Protein AF-A0A0U9HQX3-F1 (afdb_monomer_lite)

pLDDT: mean 74.23, std 17.2, range [32.56, 96.06]

Sequence (132 aa):
MAAQKATSFLSNLTKSLRIKPPWKITGPAAGQEYLESVPDAGEYRKWGPGTAPKRVYIPHSEPDHVYNIKYYERDSRRQPRTRSIVQFDPKEMAAIEAEKAELPPTPGRYYGETWGRRVPLNDVGTDDGYTH

Radius of gyration: 32.8 Å; chains: 1; bounding box: 58×53×75 Å

Foldseek 3Di:
DVVVVVVVVVVVVCVVVVPDDPVCVDDPNVDPPDDDPDDDPCVVDVDDPVGDVDDDDDDPDDPVCPPVVDVVVVPPVPDDDDDDDDDDDPVVVVVVVVVVVPDDDDPPDFDDDDPNDTDGPPCPPDVPPDDD

Secondary structure (DSSP, 8-state):
--HHHHHHHHHHHHHHTT---GGGTSSGGGSTT---S---HHHH-SS-TT--SS------S-THHHH---HHHH-GGG--------PPPHHHHHHHHHHHHTSPPPTT---EEETTEEE-TT----------

Structure (mmCIF, N/CA/C/O backbone):
data_AF-A0A0U9HQX3-F1
#
_entry.id   AF-A0A0U9HQX3-F1
#
loop_
_atom_site.group_PDB
_atom_site.id
_atom_site.type_symbol
_atom_site.label_atom_id
_atom_site.label_alt_id
_atom_site.label_comp_id
_atom_site.label_asym_id
_atom_site.label_entity_id
_atom_site.label_seq_id
_atom_site.pdbx_PDB_ins_code
_atom_site.Cartn_x
_atom_site.Cartn_y
_atom_site.Cartn_z
_atom_site.occupancy
_atom_site.B_iso_or_equiv
_atom_site.auth_seq_id
_atom_site.auth_comp_id
_atom_site.auth_asym_id
_atom_site.auth_atom_id
_atom_site.pdbx_PDB_model_num
ATOM 1 N N . MET A 1 1 ? -15.312 -2.460 42.702 1.00 49.56 1 MET A N 1
ATOM 2 C CA . MET A 1 1 ? -16.723 -2.163 42.345 1.00 49.56 1 MET A CA 1
ATOM 3 C C . MET A 1 1 ? -17.327 -0.912 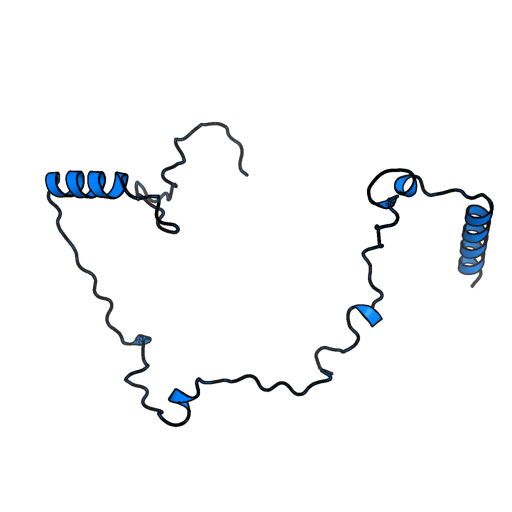43.012 1.00 49.56 1 MET A C 1
ATOM 5 O O . MET A 1 1 ? -18.402 -0.508 42.591 1.00 49.56 1 MET A O 1
ATOM 9 N N . ALA A 1 2 ? -16.690 -0.259 43.999 1.00 51.84 2 ALA A N 1
ATOM 10 C CA . ALA A 1 2 ? -17.227 0.972 44.612 1.00 51.84 2 ALA A CA 1
ATOM 11 C C . ALA A 1 2 ? -16.905 2.259 43.815 1.00 51.84 2 ALA A C 1
ATOM 13 O O . ALA A 1 2 ? -17.775 3.104 43.631 1.00 51.84 2 ALA A O 1
ATOM 14 N N . ALA A 1 3 ? -15.692 2.375 43.258 1.00 50.25 3 ALA A N 1
ATOM 15 C CA . ALA A 1 3 ? -15.250 3.566 42.517 1.00 50.25 3 ALA A CA 1
ATOM 16 C C . ALA A 1 3 ? -16.056 3.842 41.228 1.00 50.25 3 ALA A C 1
ATOM 18 O O . ALA A 1 3 ? -16.404 4.984 40.949 1.00 50.25 3 ALA A O 1
ATOM 19 N N . GLN A 1 4 ? -16.432 2.795 40.485 1.00 52.53 4 GLN A N 1
ATOM 20 C CA . GLN A 1 4 ? -17.266 2.904 39.272 1.00 52.53 4 GLN A CA 1
ATOM 21 C C . GLN A 1 4 ? -18.699 3.393 39.569 1.00 52.53 4 GLN A C 1
ATOM 23 O O . GLN A 1 4 ? -19.345 4.018 38.726 1.00 52.53 4 GLN A O 1
ATOM 28 N N . LYS A 1 5 ? -19.208 3.130 40.781 1.00 56.94 5 LYS A N 1
ATOM 29 C CA . LYS A 1 5 ? -20.532 3.593 41.227 1.00 56.94 5 LYS A CA 1
ATOM 30 C C . LYS A 1 5 ? -20.517 5.073 41.636 1.00 56.94 5 LYS A C 1
ATOM 32 O O . LYS A 1 5 ? -21.505 5.770 41.444 1.00 56.94 5 LYS A O 1
ATOM 37 N N . ALA A 1 6 ? -19.389 5.570 42.149 1.00 62.59 6 ALA A N 1
ATOM 38 C CA . ALA A 1 6 ? -19.231 6.976 42.524 1.00 62.59 6 ALA A CA 1
ATOM 39 C C . ALA A 1 6 ? -19.093 7.906 41.301 1.00 62.59 6 ALA A C 1
ATOM 41 O O . ALA A 1 6 ? -19.698 8.978 41.265 1.00 62.59 6 ALA A O 1
ATOM 42 N N . THR A 1 7 ? -18.356 7.487 40.266 1.00 63.84 7 THR A N 1
ATOM 43 C CA . THR A 1 7 ? -18.186 8.279 39.032 1.00 63.84 7 THR A CA 1
ATOM 44 C C . THR A 1 7 ? -19.482 8.398 38.230 1.00 63.84 7 THR A C 1
ATOM 46 O O . THR A 1 7 ? -19.805 9.475 37.728 1.00 63.84 7 THR A O 1
ATOM 49 N N . SER A 1 8 ? -20.269 7.321 38.161 1.00 68.62 8 SER A N 1
ATOM 50 C CA . SER A 1 8 ? -21.579 7.321 37.499 1.00 68.62 8 SER A CA 1
ATOM 51 C C . SER A 1 8 ? -22.588 8.242 38.199 1.00 68.62 8 SER A C 1
ATOM 53 O O . SER A 1 8 ? -23.291 8.990 37.520 1.00 68.62 8 SER A O 1
ATOM 55 N N . PHE A 1 9 ? -22.599 8.292 39.535 1.00 74.12 9 PHE A N 1
ATOM 56 C CA . PHE A 1 9 ? -23.448 9.218 40.296 1.00 74.12 9 PHE A CA 1
ATOM 57 C C . PHE A 1 9 ? -23.121 10.697 40.021 1.00 74.12 9 PHE A C 1
ATOM 59 O O . PHE A 1 9 ? -24.019 11.476 39.700 1.00 74.12 9 PHE A O 1
ATOM 66 N N . LEU A 1 10 ? -21.837 11.077 40.054 1.00 73.19 10 LEU A N 1
ATOM 67 C CA . LEU A 1 10 ? -21.403 12.449 39.752 1.00 73.19 10 LEU A CA 1
ATOM 68 C C . LEU A 1 10 ? -21.736 12.857 38.311 1.00 73.19 10 LEU A C 1
ATOM 70 O O . LEU A 1 10 ? -22.200 13.971 38.082 1.00 73.19 10 LEU A O 1
ATOM 74 N N . SER A 1 11 ? -21.568 11.946 37.349 1.00 71.19 11 SER A N 1
ATOM 75 C CA . SER A 1 11 ? -21.913 12.205 35.945 1.00 71.19 11 SER A CA 1
ATOM 76 C C . SER A 1 11 ? -23.417 12.414 35.710 1.00 71.19 11 SER A C 1
ATOM 78 O O . SER A 1 11 ? -23.810 13.161 34.815 1.00 71.19 11 SER A O 1
ATOM 80 N N . ASN A 1 12 ? -24.268 11.783 36.524 1.00 74.50 12 ASN A N 1
ATOM 81 C CA . ASN A 1 12 ? -25.720 11.937 36.450 1.00 74.50 12 ASN A CA 1
ATOM 82 C C . ASN A 1 12 ? -26.189 13.241 37.117 1.00 74.50 12 ASN A C 1
ATOM 84 O O . ASN A 1 12 ? -27.108 13.888 36.615 1.00 74.50 12 ASN A O 1
ATOM 88 N N . LEU A 1 13 ? -25.525 13.667 38.196 1.00 79.25 13 LEU A N 1
ATOM 89 C CA . LEU A 1 13 ? -25.800 14.936 38.874 1.00 79.25 13 LEU A CA 1
ATOM 90 C C . LEU A 1 13 ? -25.401 16.152 38.021 1.00 79.25 13 LEU A C 1
ATOM 92 O O . LEU A 1 13 ? -26.163 17.107 37.900 1.00 79.25 13 LEU A O 1
ATOM 96 N N . THR A 1 14 ? -24.237 16.118 37.370 1.00 75.38 14 THR A N 1
ATOM 97 C CA . THR A 1 14 ? -23.803 17.212 36.480 1.00 75.38 14 THR A CA 1
ATOM 98 C C . THR A 1 14 ? -24.689 17.337 35.239 1.00 75.38 14 THR A C 1
ATOM 100 O O . THR A 1 14 ? -24.963 18.451 34.787 1.00 75.38 14 THR A O 1
ATOM 103 N N . LYS A 1 15 ? -25.215 16.211 34.734 1.00 72.88 15 LYS A N 1
ATOM 104 C CA . LYS A 1 15 ? -26.245 16.190 33.685 1.00 72.88 15 LYS A CA 1
ATOM 105 C C . LYS A 1 15 ? -27.569 16.805 34.149 1.00 72.88 15 LYS A C 1
ATOM 107 O O . LYS A 1 15 ? -28.148 17.576 33.385 1.00 72.88 15 LYS A O 1
ATOM 112 N N . SER A 1 16 ? -28.040 16.515 35.369 1.00 74.31 16 SER A N 1
ATOM 113 C CA . SER A 1 16 ? -29.296 17.097 35.882 1.00 74.31 16 SER A CA 1
ATOM 114 C C . SER A 1 16 ? -29.191 18.612 36.090 1.00 74.31 16 SER A C 1
ATOM 116 O O . SER A 1 16 ? -30.142 19.340 35.815 1.00 74.31 16 SER A O 1
ATOM 118 N N . LEU A 1 17 ? -28.002 19.095 36.464 1.00 79.56 17 LEU A N 1
ATOM 119 C CA . LEU A 1 17 ? -27.690 20.515 36.639 1.00 79.56 17 LEU A CA 1
ATOM 120 C C . LEU A 1 17 ? -27.359 21.253 35.324 1.00 79.56 17 LEU A C 1
ATOM 122 O O . LEU A 1 17 ? -27.026 22.434 35.362 1.00 79.56 17 LEU A O 1
ATOM 126 N N . ARG A 1 18 ? -27.447 20.588 34.158 1.00 77.00 18 ARG A N 1
ATOM 127 C CA . ARG A 1 18 ? -27.134 21.151 32.824 1.00 77.00 18 ARG A CA 1
ATOM 128 C C . ARG A 1 18 ? -25.752 21.819 32.722 1.00 77.00 18 ARG A C 1
ATOM 130 O O . ARG A 1 18 ? -25.551 22.707 31.893 1.00 77.00 18 ARG A O 1
ATOM 137 N N . ILE A 1 19 ? -24.780 21.381 33.521 1.00 81.69 19 ILE A N 1
ATOM 138 C CA . ILE A 1 19 ? -23.422 21.932 33.496 1.00 81.69 19 ILE A CA 1
ATOM 139 C C . ILE A 1 19 ? -22.710 21.367 32.262 1.00 81.69 19 ILE A C 1
ATOM 141 O O . ILE A 1 19 ? -22.282 20.212 32.246 1.00 81.69 19 ILE A O 1
ATOM 145 N N . LYS A 1 20 ? -22.620 22.172 31.196 1.00 79.62 20 LYS A N 1
ATOM 146 C CA . LYS A 1 20 ? -21.844 21.826 29.999 1.00 79.62 20 LYS A CA 1
ATOM 147 C C . LYS A 1 20 ? -20.352 22.023 30.283 1.00 79.62 20 LYS A C 1
ATOM 149 O O . LYS A 1 20 ? -19.992 23.011 30.925 1.00 79.62 20 LYS A O 1
ATOM 154 N N . PRO A 1 21 ? -19.472 21.135 29.793 1.00 83.69 21 PRO A N 1
ATOM 155 C CA . PRO A 1 21 ? -18.044 21.403 29.848 1.00 83.69 21 PRO A CA 1
ATOM 156 C C . PRO A 1 21 ? -17.718 22.660 29.022 1.00 83.69 21 PRO A C 1
ATOM 158 O O . PRO A 1 21 ? -18.363 22.894 27.994 1.00 83.69 21 PRO A O 1
ATOM 161 N N . PRO A 1 22 ? -16.725 23.465 29.435 1.00 82.25 22 PRO A N 1
ATOM 162 C CA . PRO A 1 22 ? -16.504 24.798 28.872 1.00 82.25 22 PRO A CA 1
ATOM 163 C C . PRO A 1 22 ? -16.186 24.776 27.369 1.00 82.25 22 PRO A C 1
ATOM 165 O O . PRO A 1 22 ? -16.673 25.622 26.627 1.00 82.25 22 PRO A O 1
ATOM 168 N N . TRP A 1 23 ? -15.474 23.754 26.885 1.00 83.50 23 TRP A N 1
ATOM 169 C CA . TRP A 1 23 ? -15.156 23.565 25.461 1.00 83.50 23 TRP A CA 1
ATOM 170 C C . TRP A 1 23 ? -16.348 23.129 24.586 1.00 83.50 23 TRP A C 1
ATOM 172 O O . TRP A 1 23 ? -16.205 23.050 23.372 1.00 83.50 23 TRP A O 1
ATOM 182 N N . LYS A 1 24 ? -17.520 22.841 25.177 1.00 83.88 24 LYS A N 1
ATOM 183 C CA . LYS A 1 24 ? -18.783 22.580 24.454 1.00 83.88 24 LYS A CA 1
ATOM 184 C C . LYS A 1 24 ? -19.723 23.796 24.445 1.00 83.88 24 LYS A C 1
ATOM 186 O O . LYS A 1 24 ? -20.869 23.674 24.018 1.00 83.88 24 LYS A O 1
ATOM 191 N N . ILE A 1 25 ? -19.287 24.949 24.964 1.00 84.50 25 ILE A N 1
ATOM 192 C CA . ILE A 1 25 ? -20.078 26.193 24.973 1.00 84.50 25 ILE A CA 1
ATOM 193 C C . ILE A 1 25 ? -19.796 27.014 23.714 1.00 84.50 25 ILE A C 1
ATOM 195 O O . ILE A 1 25 ? -20.724 27.558 23.122 1.00 84.50 25 ILE A O 1
ATOM 199 N N . THR A 1 26 ? -18.534 27.081 23.289 1.00 86.25 26 THR A N 1
ATOM 200 C CA . THR A 1 26 ? -18.102 27.828 22.105 1.00 86.25 26 THR A CA 1
ATOM 201 C C . THR A 1 26 ? -17.056 27.044 21.314 1.00 86.25 26 THR A C 1
ATOM 203 O O . THR A 1 26 ? -16.343 26.203 21.861 1.00 86.25 26 THR A O 1
ATOM 206 N N . GLY A 1 27 ? -16.957 27.331 20.015 1.00 87.06 27 GLY A N 1
ATOM 207 C CA . GLY A 1 27 ? -15.979 26.717 19.116 1.00 87.06 27 GLY A CA 1
ATOM 208 C C . GLY A 1 27 ? -16.501 25.482 18.369 1.00 87.06 27 GLY A C 1
ATOM 209 O O . GLY A 1 27 ? -17.679 25.143 18.479 1.00 87.06 27 GLY A O 1
ATOM 210 N N . PRO A 1 28 ? -15.631 24.799 17.602 1.00 85.00 28 PRO A N 1
ATOM 211 C CA . PRO A 1 28 ? -16.027 23.689 16.733 1.00 85.00 28 PRO A CA 1
ATOM 212 C C . PRO A 1 28 ? -16.718 22.550 17.485 1.00 85.00 28 PRO A C 1
ATOM 214 O O . PRO A 1 28 ? -17.672 21.980 16.984 1.00 85.00 28 PRO A O 1
ATOM 217 N N . ALA A 1 29 ? -16.302 22.269 18.723 1.00 83.50 29 ALA A N 1
ATOM 218 C CA . ALA A 1 29 ? -16.885 21.218 19.561 1.00 83.50 29 ALA A CA 1
ATOM 219 C C . ALA A 1 29 ? -18.255 21.574 20.182 1.00 83.50 29 ALA A C 1
ATOM 221 O O . ALA A 1 29 ? -18.845 20.749 20.886 1.00 83.50 29 ALA 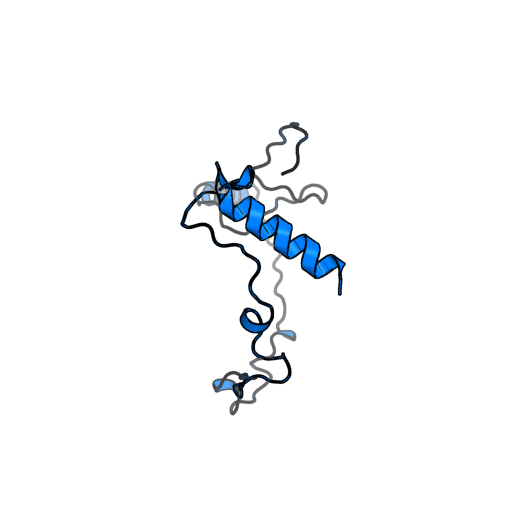A O 1
ATOM 222 N N . ALA A 1 30 ? -18.750 22.796 19.957 1.00 87.25 30 ALA A N 1
ATOM 223 C CA . ALA A 1 30 ? -20.072 23.254 20.383 1.00 87.25 30 ALA A CA 1
ATOM 224 C C . ALA A 1 30 ? -21.128 23.177 19.262 1.00 87.25 30 ALA A C 1
ATOM 226 O O . ALA A 1 30 ? -22.318 23.331 19.548 1.00 87.25 30 ALA A O 1
ATOM 227 N N . GLY A 1 31 ? -20.703 22.949 18.012 1.00 86.75 31 GLY A N 1
ATOM 228 C CA . GLY A 1 31 ? -21.585 22.777 16.858 1.00 86.75 31 GLY A CA 1
ATOM 229 C C . GLY A 1 31 ? -22.373 21.466 16.912 1.00 86.75 31 GLY A C 1
ATOM 230 O O . GLY A 1 31 ? -21.943 20.489 17.525 1.00 86.75 31 GLY A O 1
ATOM 231 N N . GLN A 1 32 ? -23.542 21.435 16.270 1.00 84.56 32 GLN A N 1
ATOM 232 C CA . GLN A 1 32 ? -24.373 20.224 16.176 1.00 84.56 32 GLN A CA 1
ATOM 233 C C . GLN A 1 32 ? -23.802 19.217 15.162 1.00 84.56 32 GLN A C 1
ATOM 235 O O . GLN A 1 32 ? -24.055 18.019 15.247 1.00 84.56 32 GLN A O 1
ATOM 240 N N . GLU A 1 33 ? -23.017 19.716 14.216 1.00 87.69 33 GLU A N 1
ATOM 241 C CA . GLU A 1 33 ? -22.266 18.980 13.209 1.00 87.69 33 GLU A CA 1
ATOM 242 C C . GLU A 1 33 ? -21.020 18.282 13.769 1.00 87.69 33 GLU A C 1
ATOM 244 O O . GLU A 1 33 ? -20.460 17.402 13.115 1.00 87.69 33 GLU A O 1
ATOM 249 N N . TYR A 1 34 ? -20.571 18.668 14.967 1.00 86.50 34 TYR A N 1
ATOM 250 C CA . TYR A 1 34 ? -19.376 18.100 15.568 1.00 86.50 34 TYR A CA 1
ATOM 251 C C . TYR A 1 34 ? -19.651 16.710 16.132 1.00 86.50 34 TYR A C 1
ATOM 253 O O . TYR A 1 34 ? -20.425 16.530 17.074 1.00 86.50 34 TYR A O 1
ATOM 261 N N . LEU A 1 35 ? -18.951 15.729 15.569 1.00 83.62 35 LEU A N 1
ATOM 262 C CA . LEU A 1 35 ? -18.921 14.357 16.049 1.00 83.62 35 LEU A CA 1
ATOM 263 C C . LEU A 1 35 ? -17.549 14.069 16.656 1.00 83.62 35 LEU A C 1
ATOM 265 O O . LEU A 1 35 ? -16.515 14.454 16.109 1.00 83.62 35 LEU A O 1
ATOM 269 N N . GLU A 1 36 ? -17.543 13.391 17.802 1.00 82.56 36 GLU A N 1
ATOM 270 C CA . GLU A 1 36 ? -16.304 12.962 18.447 1.00 82.56 36 GLU A CA 1
ATOM 271 C C . GLU A 1 36 ? -15.595 11.946 17.531 1.00 82.56 36 GLU A C 1
ATOM 273 O O . GLU A 1 36 ? -16.186 10.968 17.080 1.00 82.56 36 GLU A O 1
ATOM 278 N N . SER A 1 37 ? -14.325 12.204 17.213 1.00 81.12 37 SER A N 1
ATOM 279 C CA . SER A 1 37 ? -13.573 11.495 16.167 1.00 81.12 37 SER A CA 1
ATOM 280 C C . SER A 1 37 ? -13.052 10.118 16.574 1.00 81.12 37 SER A C 1
ATOM 282 O O . SER A 1 37 ? -12.280 9.524 15.824 1.00 81.12 37 SER A O 1
ATOM 284 N N . VAL A 1 38 ? -13.406 9.632 17.763 1.00 85.06 38 VAL A N 1
ATOM 285 C CA . VAL A 1 38 ? -12.956 8.339 18.281 1.00 85.06 38 VAL A CA 1
ATOM 286 C C . VAL A 1 38 ? -14.027 7.305 17.930 1.00 85.06 38 VAL A C 1
ATOM 288 O O . VAL A 1 38 ? -14.984 7.165 18.693 1.00 85.06 38 VAL A O 1
ATOM 291 N N . PRO A 1 39 ? -13.922 6.612 16.777 1.00 86.38 39 PRO A N 1
ATOM 292 C CA . PRO A 1 39 ? -14.848 5.538 16.451 1.00 86.38 39 PRO A CA 1
ATOM 293 C C . PRO A 1 39 ? -14.710 4.414 17.475 1.00 86.38 39 PRO A C 1
ATOM 295 O O . PRO A 1 39 ? -13.626 4.187 18.026 1.00 86.3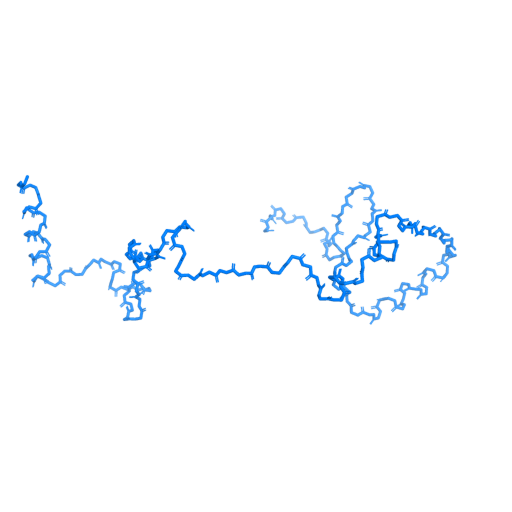8 39 PRO A O 1
ATOM 298 N N . ASP A 1 40 ? -15.793 3.670 17.692 1.00 87.69 40 ASP A N 1
ATOM 299 C CA . ASP A 1 40 ? -15.696 2.448 18.478 1.00 87.69 40 ASP A CA 1
ATOM 300 C C . ASP A 1 40 ? -14.733 1.458 17.801 1.00 87.69 40 ASP A C 1
ATOM 302 O O . ASP A 1 40 ? -14.619 1.386 16.570 1.00 87.69 40 ASP A O 1
ATOM 306 N N . ALA A 1 41 ? -14.030 0.667 18.610 1.00 84.12 41 ALA A N 1
ATOM 307 C CA . ALA A 1 41 ? -13.046 -0.282 18.102 1.00 84.12 41 ALA A CA 1
ATOM 308 C C . ALA A 1 41 ? -13.681 -1.303 17.136 1.00 84.12 41 ALA A C 1
ATOM 310 O O . ALA A 1 41 ? -13.045 -1.702 16.155 1.00 84.12 41 ALA A O 1
ATOM 311 N N . GLY A 1 42 ? -14.941 -1.692 17.380 1.00 85.25 42 GLY A N 1
ATOM 312 C CA . GLY A 1 42 ? -15.693 -2.593 16.507 1.00 85.25 42 GLY A CA 1
ATOM 313 C C . GLY A 1 42 ? -16.137 -1.951 15.189 1.00 85.25 42 GLY A C 1
ATOM 314 O O . GLY A 1 42 ? -16.208 -2.638 14.168 1.00 85.25 42 GLY A O 1
ATOM 315 N N . GLU A 1 43 ? -16.391 -0.641 15.191 1.00 86.69 43 GLU A N 1
ATOM 316 C CA . GLU A 1 43 ? -16.798 0.125 14.007 1.00 86.69 43 GLU A CA 1
ATOM 317 C C . GLU A 1 43 ? -15.614 0.417 13.082 1.00 86.69 43 GLU A C 1
ATOM 319 O O . GLU A 1 43 ? -15.731 0.270 11.866 1.00 86.69 43 GLU A O 1
ATOM 324 N N . TYR A 1 44 ? -14.451 0.760 13.648 1.00 88.88 44 TYR A N 1
ATOM 325 C CA . TYR A 1 44 ? -13.243 1.029 12.868 1.00 88.88 44 TYR A CA 1
ATOM 326 C C . TYR A 1 44 ? -12.739 -0.221 12.135 1.00 88.88 44 TYR A C 1
ATOM 328 O O . TYR A 1 44 ? -12.359 -0.160 10.963 1.00 88.88 44 TYR A O 1
ATOM 336 N N . ARG A 1 45 ? -12.731 -1.374 12.821 1.00 88.06 45 ARG A N 1
ATOM 337 C CA . ARG A 1 45 ? -12.169 -2.618 12.287 1.00 88.06 45 ARG A CA 1
ATOM 338 C C . ARG A 1 45 ? -13.029 -3.830 12.623 1.00 88.06 45 ARG A C 1
ATOM 340 O O . ARG A 1 45 ? -12.663 -4.678 13.432 1.00 88.06 45 ARG A O 1
ATOM 347 N N . LYS A 1 46 ? -14.133 -3.964 11.893 1.00 89.56 46 LYS A N 1
ATOM 348 C CA . LYS A 1 46 ? -15.033 -5.120 12.003 1.00 89.56 46 LYS A CA 1
ATOM 349 C C . LYS A 1 46 ? -14.358 -6.461 11.685 1.00 89.56 46 LYS A C 1
ATOM 351 O O . LYS A 1 46 ? -14.697 -7.478 12.283 1.00 89.56 46 LYS A O 1
ATOM 356 N N . TRP A 1 47 ? -13.409 -6.470 10.748 1.00 92.12 47 TRP A N 1
ATOM 357 C CA . TRP A 1 47 ? -12.674 -7.670 10.345 1.00 92.12 47 TRP A CA 1
ATOM 358 C C . TRP A 1 47 ? -11.177 -7.524 10.604 1.00 92.12 47 TRP A C 1
ATOM 360 O O . TRP A 1 47 ? -10.548 -6.522 10.248 1.00 92.12 47 TRP A O 1
ATOM 370 N N . GLY A 1 48 ? -10.586 -8.562 11.194 1.00 89.12 48 GLY A N 1
ATOM 371 C CA . GLY A 1 48 ? -9.138 -8.681 11.308 1.00 89.12 48 GLY A CA 1
ATOM 372 C C . GLY A 1 48 ? -8.466 -8.768 9.929 1.00 89.12 48 GLY A C 1
ATOM 373 O O . GLY A 1 48 ? -9.112 -9.128 8.945 1.00 89.12 48 GLY A O 1
ATOM 374 N N . PRO A 1 49 ? -7.154 -8.490 9.836 1.00 89.56 49 PRO A N 1
ATOM 375 C CA . PRO A 1 49 ? -6.438 -8.536 8.558 1.00 89.56 49 PRO A CA 1
ATOM 376 C C . PRO A 1 49 ? -6.414 -9.950 7.962 1.00 89.56 49 PRO A C 1
ATOM 378 O O . PRO A 1 49 ? -6.464 -10.106 6.749 1.00 89.56 49 PRO A O 1
ATOM 381 N N . GLY A 1 50 ? -6.368 -10.977 8.817 1.00 89.81 50 GLY A N 1
ATOM 382 C CA . GLY A 1 50 ? -6.401 -12.382 8.406 1.00 89.81 50 GLY A CA 1
ATOM 383 C C . GLY A 1 50 ? -7.805 -12.929 8.138 1.00 89.81 50 GLY A C 1
ATOM 384 O O . GLY A 1 50 ? -7.931 -14.042 7.642 1.00 89.81 50 GLY A O 1
ATOM 385 N N . THR A 1 51 ? -8.857 -12.167 8.446 1.00 89.38 51 THR A N 1
ATOM 386 C CA . THR A 1 51 ? -10.257 -12.611 8.343 1.00 89.38 51 THR A CA 1
ATOM 387 C C . THR A 1 51 ? -11.020 -11.722 7.366 1.00 89.38 51 THR A C 1
ATOM 389 O O . THR A 1 51 ? -12.109 -11.231 7.663 1.00 89.38 51 THR A O 1
ATOM 392 N N . ALA A 1 52 ? -10.424 -11.466 6.199 1.00 89.69 52 ALA A N 1
ATOM 393 C CA . ALA A 1 52 ? -11.073 -10.676 5.163 1.00 89.69 52 ALA A CA 1
ATOM 394 C C . ALA A 1 52 ? -12.379 -11.370 4.713 1.00 89.69 52 ALA A C 1
ATOM 396 O O . ALA A 1 52 ? -12.358 -12.559 4.392 1.00 89.69 52 ALA A O 1
ATOM 397 N N . PRO A 1 53 ? -13.516 -10.654 4.647 1.00 89.94 53 PRO A N 1
ATOM 398 C CA . PRO A 1 53 ? -14.809 -11.251 4.300 1.00 89.94 53 PRO A CA 1
ATOM 399 C C . PRO A 1 53 ? -14.904 -11.656 2.823 1.00 89.94 53 PRO A C 1
ATOM 401 O O . PRO A 1 53 ? -15.776 -12.433 2.442 1.00 89.94 53 PRO A O 1
ATOM 404 N N . LYS A 1 54 ? -14.024 -11.109 1.976 1.00 92.19 54 LYS A N 1
ATOM 405 C CA . LYS A 1 54 ? -14.021 -11.320 0.531 1.00 92.19 54 LYS A CA 1
ATOM 406 C C . LYS A 1 54 ? -12.721 -11.977 0.098 1.00 92.19 54 LYS A C 1
ATOM 408 O O . LYS A 1 54 ? -11.636 -11.540 0.475 1.00 92.19 54 LYS A O 1
ATOM 413 N N . ARG A 1 55 ? -12.838 -12.973 -0.781 1.00 92.75 55 ARG A N 1
ATOM 414 C CA . ARG A 1 55 ? -11.696 -13.510 -1.521 1.00 92.75 55 ARG A CA 1
ATOM 415 C C . ARG A 1 55 ? -11.286 -12.507 -2.598 1.00 92.75 55 ARG A C 1
ATOM 417 O O . ARG A 1 55 ? -12.069 -12.211 -3.499 1.00 92.75 55 ARG A O 1
ATOM 424 N N . VAL A 1 56 ? -10.078 -11.967 -2.480 1.00 92.31 56 VAL A N 1
ATOM 425 C CA . VAL A 1 56 ? -9.513 -11.008 -3.437 1.00 92.31 56 VAL A CA 1
ATOM 426 C C . VAL A 1 56 ? -8.543 -11.740 -4.361 1.00 92.31 56 VAL A C 1
ATOM 428 O O . VAL A 1 56 ? -7.724 -12.530 -3.895 1.00 92.31 56 VAL A O 1
ATOM 431 N N . TYR A 1 57 ? -8.640 -11.477 -5.664 1.00 94.44 57 TYR A N 1
ATOM 432 C CA . TYR A 1 57 ? -7.690 -11.949 -6.670 1.00 94.44 57 TYR A CA 1
ATOM 433 C C . TYR A 1 57 ? -6.906 -10.747 -7.183 1.00 94.44 57 TYR A C 1
ATOM 435 O O . TYR A 1 57 ? -7.481 -9.856 -7.804 1.00 94.44 57 TYR A O 1
ATOM 443 N N . ILE A 1 58 ? -5.611 -10.704 -6.880 1.00 94.12 58 ILE A N 1
ATOM 444 C CA . ILE A 1 58 ? -4.722 -9.635 -7.336 1.00 94.12 58 ILE A CA 1
ATOM 445 C C . ILE A 1 58 ? -4.103 -10.094 -8.663 1.00 94.12 58 ILE A C 1
ATOM 447 O O . ILE A 1 58 ? -3.428 -11.128 -8.670 1.00 94.12 58 ILE A O 1
ATOM 451 N N . PRO A 1 59 ? -4.338 -9.391 -9.786 1.00 96.06 59 PRO A N 1
ATOM 452 C CA . PRO A 1 59 ? -3.714 -9.746 -11.053 1.00 96.06 59 PRO A CA 1
ATOM 453 C C . PRO A 1 59 ? -2.202 -9.520 -10.958 1.00 96.06 59 PRO A C 1
ATOM 455 O O . PRO A 1 59 ? -1.748 -8.449 -10.564 1.00 96.06 59 PRO A O 1
ATOM 458 N N . HIS A 1 60 ? -1.421 -10.544 -11.301 1.00 93.94 60 HIS A N 1
ATOM 459 C CA . HIS A 1 60 ? 0.044 -10.486 -11.245 1.00 93.94 60 HIS A CA 1
ATOM 460 C C . HIS A 1 60 ? 0.670 -10.022 -12.569 1.00 93.94 60 HIS A C 1
ATOM 462 O O . HIS A 1 60 ? 1.815 -9.577 -12.616 1.00 93.94 60 HIS A O 1
ATOM 468 N N . SER A 1 61 ? -0.037 -10.183 -13.684 1.00 93.50 61 SER A N 1
ATOM 469 C CA . SER A 1 61 ? 0.497 -9.911 -15.017 1.00 93.50 61 SER A CA 1
ATOM 470 C C . SER A 1 61 ? -0.592 -9.371 -15.925 1.00 93.50 61 SER A C 1
ATOM 472 O O . SER A 1 61 ? -1.771 -9.677 -15.742 1.00 93.50 61 SER A O 1
ATOM 474 N N . GLU A 1 62 ? -0.182 -8.557 -16.890 1.00 92.94 62 GLU A N 1
ATOM 475 C CA . GLU A 1 62 ? -1.075 -8.024 -17.912 1.00 92.94 62 GLU A CA 1
ATOM 476 C C . GLU A 1 62 ? -1.551 -9.152 -18.840 1.00 92.94 62 GLU A C 1
ATOM 478 O O . GLU A 1 62 ? -0.754 -10.048 -19.144 1.00 92.94 62 GLU A O 1
ATOM 483 N N . PRO A 1 63 ? -2.815 -9.128 -19.306 1.00 94.31 63 PRO A N 1
ATOM 484 C CA . PRO A 1 63 ? -3.385 -10.194 -20.134 1.00 94.31 63 PRO A CA 1
ATOM 485 C C . PRO A 1 63 ? -2.553 -10.515 -21.381 1.00 94.31 63 PRO A C 1
ATOM 487 O O . PRO A 1 63 ? -2.350 -11.687 -21.704 1.00 94.31 63 PRO A O 1
ATOM 490 N N . ASP A 1 64 ? -1.998 -9.485 -22.019 1.00 92.94 64 ASP A N 1
ATOM 491 C CA . ASP A 1 64 ? -1.194 -9.604 -23.239 1.00 92.94 64 ASP A CA 1
ATOM 492 C C . ASP A 1 64 ? 0.083 -10.427 -23.024 1.00 92.94 64 ASP A C 1
ATOM 494 O O . ASP A 1 64 ? 0.595 -11.056 -23.948 1.00 92.94 64 ASP A O 1
ATOM 498 N N . HIS A 1 65 ? 0.579 -10.481 -21.787 1.00 91.56 65 HIS A N 1
ATOM 499 C CA . HIS A 1 65 ? 1.818 -11.159 -21.412 1.00 91.56 65 HIS A CA 1
ATOM 500 C C . HIS A 1 65 ? 1.600 -12.518 -20.736 1.00 91.56 65 HIS A C 1
ATOM 502 O O . HIS A 1 65 ? 2.576 -13.195 -20.410 1.00 91.56 65 HIS A O 1
ATOM 508 N N . VAL A 1 66 ? 0.345 -12.936 -20.525 1.00 94.25 66 VAL A N 1
ATOM 509 C CA . VAL A 1 66 ? 0.032 -14.254 -19.946 1.00 94.25 66 VAL A CA 1
ATOM 510 C C . VAL A 1 66 ? 0.375 -15.369 -20.933 1.00 94.25 66 VAL A C 1
ATOM 512 O O . VAL A 1 66 ? 1.006 -16.353 -20.555 1.00 94.25 66 VAL A O 1
ATOM 515 N N . TYR A 1 67 ? -0.010 -15.202 -22.202 1.00 95.50 67 TYR A N 1
ATOM 516 C CA . TYR A 1 67 ? 0.236 -16.195 -23.253 1.00 95.50 67 TYR A CA 1
ATOM 517 C C . TYR A 1 67 ? 1.436 -15.839 -24.138 1.00 95.50 67 TYR A C 1
ATOM 519 O O . TYR A 1 67 ? 2.166 -16.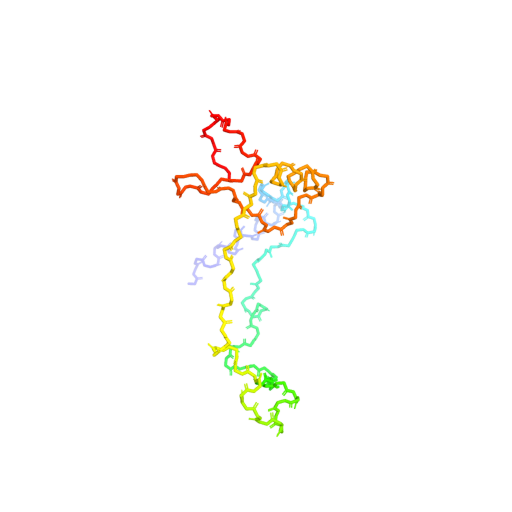732 -24.569 1.00 95.50 67 TYR A O 1
ATOM 527 N N . ASN A 1 68 ? 1.691 -14.547 -24.382 1.00 94.12 68 ASN A N 1
ATOM 528 C CA . ASN A 1 68 ? 2.887 -14.102 -25.094 1.00 94.12 68 ASN A CA 1
ATOM 529 C C . ASN A 1 68 ? 4.052 -13.896 -24.113 1.00 94.12 68 ASN A C 1
ATOM 531 O O . ASN A 1 68 ? 4.292 -12.797 -23.613 1.00 94.12 68 ASN A O 1
ATOM 535 N N . ILE A 1 69 ? 4.790 -14.975 -23.849 1.00 92.94 69 ILE A N 1
ATOM 536 C CA . ILE A 1 69 ? 5.865 -15.020 -22.844 1.00 92.94 69 ILE A CA 1
ATOM 537 C C . ILE A 1 69 ? 7.233 -14.533 -23.352 1.00 92.94 69 ILE A C 1
ATOM 539 O O . ILE A 1 69 ? 8.257 -14.759 -22.702 1.00 92.94 69 ILE A O 1
ATOM 543 N N . LYS A 1 70 ? 7.291 -13.896 -24.527 1.00 94.88 70 LYS A N 1
ATOM 544 C CA . LYS A 1 70 ? 8.548 -13.402 -25.103 1.00 94.88 70 LYS A CA 1
ATOM 545 C C . LYS A 1 70 ? 9.184 -12.362 -24.181 1.00 94.88 70 LYS A C 1
ATOM 547 O O . LYS A 1 70 ? 8.714 -11.239 -24.048 1.00 94.88 70 LYS A O 1
ATOM 552 N N . TYR A 1 71 ? 10.290 -12.741 -23.549 1.00 93.38 71 TYR A N 1
ATOM 553 C CA . TYR A 1 71 ? 10.943 -11.898 -22.550 1.00 93.38 71 TYR A CA 1
ATOM 554 C C . TYR A 1 71 ? 11.817 -10.789 -23.159 1.00 93.38 71 TYR A C 1
ATOM 556 O O . TYR A 1 71 ? 11.883 -9.696 -22.604 1.00 93.38 71 TYR A O 1
ATOM 564 N N . TYR A 1 72 ? 12.479 -11.049 -24.293 1.00 92.06 72 TYR A N 1
ATOM 565 C CA . TYR A 1 72 ? 13.479 -10.132 -24.864 1.00 92.06 72 TYR A CA 1
ATOM 566 C C . TYR A 1 72 ? 12.892 -8.787 -25.323 1.00 92.06 72 TYR A C 1
ATOM 568 O O . TYR A 1 72 ? 13.593 -7.784 -25.274 1.00 92.06 72 TYR A O 1
ATOM 576 N N . GLU A 1 73 ? 11.617 -8.750 -25.721 1.00 90.94 73 GLU A N 1
ATOM 577 C CA . GLU A 1 73 ? 10.914 -7.513 -26.108 1.00 90.94 73 GLU A CA 1
ATOM 578 C C . GLU A 1 73 ? 10.569 -6.656 -24.877 1.00 90.94 73 GLU A C 1
ATOM 580 O O . GLU A 1 73 ? 10.584 -5.430 -24.943 1.00 90.94 73 GLU A O 1
ATOM 585 N N . ARG A 1 74 ? 10.309 -7.302 -23.732 1.00 88.38 74 ARG A N 1
ATOM 586 C CA . ARG A 1 74 ? 9.895 -6.659 -22.475 1.00 88.38 74 ARG A CA 1
ATOM 587 C C . ARG A 1 74 ? 11.070 -6.220 -21.593 1.00 88.38 74 ARG A C 1
ATOM 589 O O . ARG A 1 74 ? 10.892 -5.375 -20.719 1.00 88.38 74 ARG A O 1
ATOM 596 N N . ASP A 1 75 ? 12.253 -6.815 -21.759 1.00 92.25 75 ASP A N 1
ATOM 597 C CA . ASP A 1 75 ? 13.409 -6.593 -20.878 1.00 92.25 75 A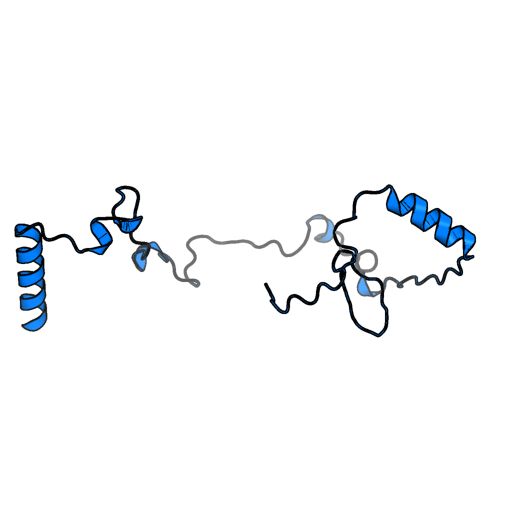SP A CA 1
ATOM 598 C C . ASP A 1 75 ? 13.993 -5.173 -21.020 1.00 92.25 75 ASP A C 1
ATOM 600 O O . ASP A 1 75 ? 14.923 -4.925 -21.790 1.00 92.25 75 ASP A O 1
ATOM 604 N N . SER A 1 76 ? 13.482 -4.232 -20.222 1.00 87.44 76 SER A N 1
ATOM 605 C CA . SER A 1 76 ? 13.984 -2.854 -20.166 1.00 87.44 76 SER A CA 1
ATOM 606 C C . SER A 1 76 ? 15.357 -2.737 -19.503 1.00 87.44 76 SER A C 1
ATOM 608 O O . SER A 1 76 ? 16.095 -1.786 -19.758 1.00 87.44 76 SER A O 1
ATOM 610 N N . ARG A 1 77 ? 15.762 -3.721 -18.688 1.00 89.69 77 ARG A N 1
ATOM 611 C CA . ARG A 1 77 ? 17.032 -3.679 -17.945 1.00 89.69 77 ARG A CA 1
ATOM 612 C C . ARG A 1 77 ? 18.245 -3.665 -18.873 1.00 89.69 77 ARG A C 1
ATOM 614 O O . ARG A 1 77 ? 19.291 -3.137 -18.503 1.00 89.69 77 ARG A O 1
ATOM 621 N N . ARG A 1 78 ? 18.126 -4.279 -20.051 1.00 87.94 78 ARG A N 1
ATOM 622 C CA . ARG A 1 78 ? 19.211 -4.397 -21.037 1.00 87.94 78 ARG A CA 1
ATOM 623 C C . ARG A 1 78 ? 19.186 -3.302 -22.098 1.00 87.94 78 ARG A C 1
ATOM 625 O O . ARG A 1 78 ? 20.043 -3.313 -22.976 1.00 87.94 78 ARG A O 1
ATOM 632 N N . GLN A 1 79 ? 18.234 -2.374 -22.036 1.00 88.69 79 GLN A N 1
ATOM 633 C CA . GLN A 1 79 ? 18.172 -1.278 -22.994 1.00 88.69 79 GLN A CA 1
ATOM 634 C C . GLN A 1 79 ? 19.362 -0.326 -22.770 1.00 88.69 79 GLN A C 1
ATOM 636 O O . GLN A 1 79 ? 19.593 0.115 -21.637 1.00 88.69 79 GLN A O 1
ATOM 641 N N . PRO A 1 80 ? 20.154 -0.020 -23.815 1.00 87.12 80 PRO A N 1
ATOM 642 C CA . PRO A 1 80 ? 21.297 0.871 -23.677 1.00 87.12 80 PRO A CA 1
ATOM 643 C C . PRO A 1 80 ? 20.818 2.292 -23.357 1.00 87.12 80 PRO A C 1
ATOM 645 O O . PRO A 1 80 ? 19.887 2.802 -23.977 1.00 87.12 80 PRO A O 1
ATOM 648 N N . ARG A 1 81 ? 21.476 2.962 -22.403 1.00 81.00 81 ARG A N 1
ATOM 649 C CA . ARG A 1 81 ? 21.268 4.401 -22.191 1.00 81.00 81 ARG A CA 1
ATOM 650 C C . ARG A 1 81 ? 22.083 5.174 -23.216 1.00 81.00 81 ARG A C 1
ATOM 652 O O . ARG A 1 81 ? 23.310 5.169 -23.150 1.00 81.00 81 ARG A O 1
ATOM 659 N N . THR A 1 82 ? 21.411 5.885 -24.107 1.00 78.31 82 THR A N 1
ATOM 660 C CA . THR A 1 82 ? 22.078 6.827 -25.006 1.00 78.31 82 THR A CA 1
ATOM 661 C C . THR A 1 82 ? 22.392 8.110 -24.240 1.00 78.31 82 THR A C 1
ATOM 663 O O . THR A 1 82 ? 21.496 8.746 -23.686 1.00 78.31 82 THR A O 1
ATOM 666 N N . ARG A 1 83 ? 23.671 8.492 -24.183 1.00 75.44 83 ARG A N 1
ATOM 667 C CA . ARG A 1 83 ? 24.107 9.818 -23.725 1.00 75.44 83 ARG A CA 1
ATOM 668 C C . ARG A 1 83 ? 24.724 10.527 -24.922 1.00 75.44 83 ARG A C 1
ATOM 670 O O . ARG A 1 83 ? 25.680 10.015 -25.493 1.00 75.44 83 ARG A O 1
ATOM 677 N N . SER A 1 84 ? 24.185 11.681 -25.292 1.00 76.88 84 SER A N 1
ATOM 678 C CA . SER A 1 84 ? 24.774 12.563 -26.300 1.00 76.88 84 SER A CA 1
ATOM 679 C C . SER A 1 84 ? 25.388 13.774 -25.605 1.00 76.88 84 SER A C 1
ATOM 681 O O . SER A 1 84 ? 24.711 14.446 -24.827 1.00 76.88 84 SER A O 1
ATOM 683 N N . ILE A 1 85 ? 26.662 14.047 -25.880 1.00 76.19 85 ILE A N 1
ATOM 684 C CA . ILE A 1 85 ? 27.285 15.329 -25.547 1.00 76.19 85 ILE A CA 1
ATOM 685 C C . ILE A 1 85 ? 27.035 16.234 -26.747 1.00 76.19 85 ILE A C 1
ATOM 687 O O . ILE A 1 85 ? 27.438 15.895 -27.858 1.00 76.19 85 ILE A O 1
ATOM 691 N N . VAL A 1 86 ? 26.351 17.351 -26.525 1.00 78.81 86 VAL A N 1
ATOM 692 C CA . VAL A 1 86 ? 26.157 18.384 -27.544 1.00 78.81 86 VAL A CA 1
ATOM 693 C C . VAL A 1 86 ? 27.011 19.573 -27.134 1.00 78.81 86 VAL A C 1
ATOM 695 O O . VAL A 1 86 ? 26.877 20.071 -26.016 1.00 78.81 86 VAL A O 1
ATOM 698 N N . GLN A 1 87 ? 27.934 19.973 -28.005 1.00 76.94 87 GLN A N 1
ATOM 699 C CA . GLN A 1 87 ? 28.633 21.245 -27.871 1.00 76.94 87 GLN A CA 1
ATOM 700 C C . GLN A 1 87 ? 27.728 22.302 -28.489 1.00 76.94 87 GLN A C 1
ATOM 702 O O . GLN A 1 87 ? 27.374 22.183 -29.658 1.00 76.94 87 GLN A O 1
ATOM 707 N N . PHE A 1 88 ? 27.312 23.273 -27.687 1.00 72.31 88 PHE A N 1
ATOM 708 C CA . PHE A 1 88 ? 26.529 24.402 -28.166 1.00 72.31 88 PHE A CA 1
ATOM 709 C C . PHE A 1 88 ? 27.431 25.617 -28.289 1.00 72.31 88 PHE A C 1
ATOM 711 O O . PHE A 1 88 ? 28.218 25.899 -27.379 1.00 72.31 88 PHE A O 1
ATOM 718 N N . ASP A 1 89 ? 27.273 26.359 -29.380 1.00 80.44 89 ASP A N 1
ATOM 719 C CA . ASP A 1 89 ? 27.902 27.664 -29.492 1.00 80.44 89 ASP A CA 1
ATOM 720 C C . ASP A 1 89 ? 27.180 28.680 -28.586 1.00 80.44 89 ASP A C 1
ATOM 722 O O . ASP A 1 89 ? 25.952 28.636 -28.443 1.00 80.44 89 ASP A O 1
ATOM 726 N N . PRO A 1 90 ? 27.896 29.656 -27.994 1.00 76.19 90 PRO A N 1
ATOM 727 C CA . PRO A 1 90 ? 27.305 30.616 -27.055 1.00 76.19 90 PRO A CA 1
ATOM 728 C C . PRO A 1 90 ? 26.114 31.404 -27.623 1.00 76.19 90 PRO A C 1
ATOM 730 O O . PRO A 1 90 ? 25.206 31.786 -26.890 1.00 76.19 90 PRO A O 1
ATOM 733 N N . LYS A 1 91 ? 26.101 31.640 -28.941 1.00 74.50 91 LYS A N 1
ATOM 734 C CA . LYS A 1 91 ? 25.007 32.339 -29.632 1.00 74.50 91 LYS A CA 1
ATOM 735 C C . LYS A 1 91 ? 23.747 31.481 -29.750 1.00 74.50 91 LYS A C 1
ATOM 737 O O . LYS A 1 91 ? 22.645 32.009 -29.659 1.00 74.50 91 LYS A O 1
ATOM 742 N N . GLU A 1 92 ? 23.912 30.174 -29.934 1.00 73.25 92 GLU A N 1
ATOM 743 C CA . GLU A 1 92 ? 22.802 29.224 -30.031 1.00 73.25 92 GLU A CA 1
ATOM 744 C C . GLU A 1 92 ? 22.156 29.007 -28.661 1.00 73.25 92 GLU A C 1
ATOM 746 O O . GLU A 1 92 ? 20.934 28.951 -28.558 1.00 73.25 92 GLU A O 1
ATOM 751 N N . MET A 1 93 ? 22.960 28.997 -27.593 1.00 65.19 93 MET A N 1
ATOM 752 C CA . MET A 1 93 ? 22.455 28.959 -26.218 1.00 65.19 93 MET A CA 1
ATOM 753 C C . MET A 1 93 ? 21.586 30.172 -25.889 1.00 65.19 93 MET A C 1
ATOM 755 O O . MET A 1 93 ? 20.493 29.996 -25.361 1.00 65.19 93 MET A O 1
ATOM 759 N N . ALA A 1 94 ? 22.015 31.379 -26.272 1.00 71.44 94 ALA A N 1
ATOM 760 C CA . ALA A 1 94 ? 21.237 32.598 -26.054 1.00 71.44 94 ALA A CA 1
ATOM 761 C C . ALA A 1 94 ? 19.889 32.582 -26.803 1.00 71.44 94 ALA A C 1
ATOM 763 O O . ALA A 1 94 ? 18.883 33.049 -26.274 1.00 71.44 94 ALA A O 1
ATOM 764 N N . ALA A 1 95 ? 19.848 32.009 -28.011 1.00 73.81 95 ALA A N 1
ATOM 765 C CA . ALA A 1 95 ? 18.610 31.849 -28.773 1.00 73.81 95 ALA A CA 1
ATOM 766 C C . ALA A 1 95 ? 17.665 30.811 -28.139 1.00 73.81 95 ALA A C 1
ATOM 768 O O . ALA A 1 95 ? 16.473 31.069 -27.997 1.00 73.81 95 ALA A O 1
ATOM 769 N N . ILE A 1 96 ? 18.201 29.670 -27.692 1.00 71.50 96 ILE A N 1
ATOM 770 C CA . ILE A 1 96 ? 17.436 28.615 -27.007 1.00 71.50 96 ILE A CA 1
ATOM 771 C C . ILE A 1 96 ? 16.910 29.103 -25.649 1.00 71.50 96 ILE A C 1
ATOM 773 O O . ILE A 1 96 ? 15.824 28.713 -25.225 1.00 71.50 96 ILE A O 1
ATOM 777 N N . GLU A 1 97 ? 17.678 29.925 -24.936 1.00 71.69 97 GLU A N 1
ATOM 778 C CA . GLU A 1 97 ? 17.263 30.540 -23.674 1.00 71.69 97 GLU A CA 1
ATOM 779 C C . GLU A 1 97 ? 16.166 31.583 -23.886 1.00 71.69 97 GLU A C 1
ATOM 781 O O . GLU A 1 97 ? 15.208 31.595 -23.116 1.00 71.69 97 GLU A O 1
ATOM 786 N N . ALA A 1 98 ? 16.251 32.390 -24.949 1.00 74.88 98 ALA A N 1
ATOM 787 C CA . ALA A 1 98 ? 15.193 33.325 -25.324 1.00 74.88 98 ALA A CA 1
ATOM 788 C C . ALA A 1 98 ? 13.889 32.594 -25.688 1.00 74.88 98 ALA A C 1
ATOM 790 O O . ALA A 1 98 ? 12.834 32.934 -25.166 1.00 74.88 98 ALA A O 1
ATOM 791 N N . GLU A 1 99 ? 13.969 31.530 -26.494 1.00 69.75 99 GLU A N 1
ATOM 792 C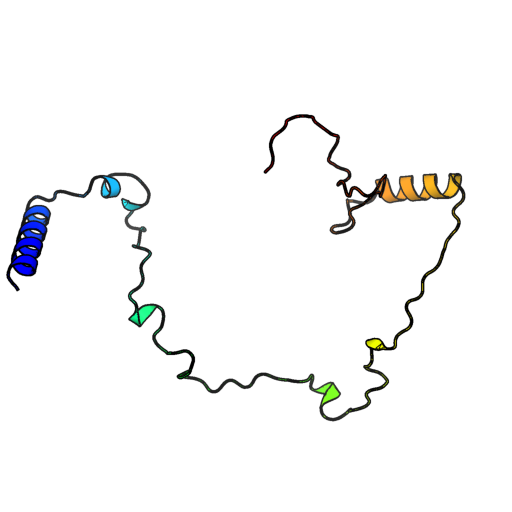 CA . GLU A 1 99 ? 12.813 30.696 -26.855 1.00 69.75 99 GLU A CA 1
ATOM 793 C C . GLU A 1 99 ? 12.205 29.993 -25.627 1.00 69.75 99 GLU A C 1
ATOM 795 O O . GLU A 1 99 ? 10.987 29.925 -25.466 1.00 69.75 99 GLU A O 1
ATOM 800 N N . LYS A 1 100 ? 13.042 29.498 -24.706 1.00 68.31 100 LYS A N 1
ATOM 801 C CA . LYS A 1 100 ? 12.571 28.872 -23.460 1.00 68.31 100 LYS A CA 1
ATOM 802 C C . LYS A 1 100 ? 11.992 29.869 -22.462 1.00 68.31 100 LYS A C 1
ATOM 804 O O . LYS A 1 100 ? 11.137 29.464 -21.679 1.00 68.31 100 LYS A O 1
ATOM 809 N N . ALA A 1 101 ? 12.440 31.124 -22.464 1.00 69.62 101 ALA A N 1
ATOM 810 C CA . ALA A 1 101 ? 11.908 32.171 -21.592 1.00 69.62 101 ALA A CA 1
ATOM 811 C C . ALA A 1 101 ? 10.454 32.536 -21.934 1.00 69.62 101 ALA A C 1
ATOM 813 O O . ALA A 1 101 ? 9.717 32.993 -21.063 1.00 69.62 101 ALA A O 1
ATOM 814 N N . GLU A 1 102 ? 10.028 32.297 -23.176 1.00 71.38 102 GLU A N 1
ATOM 815 C CA . GLU A 1 102 ? 8.643 32.500 -23.614 1.00 71.38 102 GLU A CA 1
ATOM 816 C C . GLU A 1 102 ? 7.701 31.361 -23.179 1.00 71.38 102 GLU A C 1
ATOM 818 O O . GLU A 1 102 ? 6.480 31.530 -23.177 1.00 71.38 102 GLU A O 1
ATOM 823 N N . LEU A 1 103 ? 8.238 30.203 -22.775 1.00 66.94 103 LEU A N 1
ATOM 824 C CA . LEU A 1 103 ? 7.441 29.055 -22.348 1.00 66.94 103 LEU A CA 1
ATOM 825 C C . LEU A 1 103 ? 7.108 29.128 -20.848 1.00 66.94 103 LEU A C 1
ATOM 827 O O . LEU A 1 103 ? 7.963 29.481 -20.032 1.00 66.94 103 LEU A O 1
ATOM 831 N N . PRO A 1 104 ? 5.886 28.734 -20.436 1.00 70.56 104 PRO A N 1
ATOM 832 C CA . PRO A 1 104 ? 5.557 28.635 -19.020 1.00 70.56 104 PRO A CA 1
ATOM 833 C C . PRO A 1 104 ? 6.489 27.627 -18.328 1.00 70.56 104 PRO A C 1
ATOM 835 O O . PRO A 1 104 ? 6.906 26.639 -18.951 1.00 70.56 104 PRO A O 1
ATOM 838 N N . PRO A 1 105 ? 6.809 27.830 -17.036 1.00 64.38 105 PRO A N 1
ATOM 839 C CA . PRO A 1 105 ? 7.736 26.961 -16.323 1.00 64.38 105 PRO A CA 1
ATOM 840 C C . PRO A 1 105 ? 7.255 25.509 -16.389 1.00 64.38 105 PRO A C 1
ATOM 842 O O . PRO A 1 105 ? 6.157 25.174 -15.942 1.00 64.38 105 PRO A O 1
ATOM 845 N N . THR A 1 106 ? 8.078 24.637 -16.979 1.00 61.78 106 THR A N 1
ATOM 846 C CA . THR A 1 106 ? 7.743 23.219 -17.132 1.00 61.78 106 THR A CA 1
ATOM 847 C C . THR A 1 106 ? 7.789 22.539 -15.759 1.00 61.78 106 THR A C 1
ATOM 849 O O . THR A 1 106 ? 8.853 22.523 -15.131 1.00 61.78 106 THR A O 1
ATOM 852 N N . PRO A 1 107 ? 6.685 21.950 -15.268 1.00 51.62 107 PRO A N 1
ATOM 853 C CA . PRO A 1 107 ? 6.671 21.328 -13.951 1.00 51.62 107 PRO A CA 1
ATOM 854 C C . PRO A 1 107 ? 7.647 20.142 -13.904 1.00 51.62 107 PRO A C 1
ATOM 856 O O . PRO A 1 107 ? 7.592 19.238 -14.736 1.00 51.62 107 PRO A O 1
ATOM 859 N N . GLY A 1 108 ? 8.558 20.153 -12.923 1.00 56.28 108 GLY A N 1
ATOM 860 C CA . GLY A 1 108 ? 9.479 19.046 -12.630 1.00 56.28 108 GLY A CA 1
ATOM 861 C C . GLY A 1 108 ? 10.917 19.185 -13.149 1.00 56.28 108 GLY A C 1
ATOM 862 O O . GLY A 1 108 ? 11.751 18.346 -12.807 1.00 56.28 108 GLY A O 1
ATOM 863 N N . ARG A 1 109 ? 11.261 20.236 -13.909 1.00 47.28 109 ARG A N 1
ATOM 864 C CA . ARG A 1 109 ? 12.666 20.589 -14.189 1.00 47.28 109 ARG A CA 1
ATOM 865 C C . ARG A 1 109 ? 13.139 21.647 -13.198 1.00 47.28 109 ARG A C 1
ATOM 867 O O . ARG A 1 109 ? 12.893 22.832 -13.375 1.00 47.28 109 ARG A O 1
ATOM 874 N N . TYR A 1 110 ? 13.840 21.201 -12.166 1.00 44.09 110 TYR A N 1
ATOM 875 C CA . TYR A 1 110 ? 14.689 22.065 -11.352 1.00 44.09 110 TYR A CA 1
ATOM 876 C C . TYR A 1 110 ? 16.144 21.922 -11.834 1.00 44.09 110 TYR A C 1
ATOM 878 O O . TYR A 1 110 ? 16.458 20.950 -12.517 1.00 44.09 110 TYR A O 1
ATOM 886 N N . TYR A 1 111 ? 17.001 22.871 -11.445 1.00 48.41 111 TYR A N 1
ATOM 887 C CA . TYR A 1 111 ? 18.475 22.900 -11.530 1.00 48.41 111 TYR A CA 1
ATOM 888 C C . TYR A 1 111 ? 19.098 23.715 -12.681 1.00 48.41 111 TYR A C 1
ATOM 890 O O . TYR A 1 111 ? 19.098 23.308 -13.841 1.00 48.41 111 TYR A O 1
ATOM 898 N N . GLY A 1 112 ? 19.765 24.807 -12.291 1.00 44.38 112 GLY A N 1
ATOM 899 C CA . GLY A 1 112 ? 21.162 25.030 -12.662 1.00 44.38 112 GLY A CA 1
ATOM 900 C C . GLY A 1 112 ? 22.058 24.427 -11.570 1.00 44.38 112 GLY A C 1
ATOM 901 O O . GLY A 1 112 ? 21.732 24.518 -10.386 1.00 44.38 112 GLY A O 1
ATOM 902 N N . GLU A 1 113 ? 23.139 23.750 -11.955 1.00 45.75 113 GLU A N 1
ATOM 903 C CA . GLU A 1 113 ? 24.155 23.227 -11.034 1.00 45.75 113 GLU A CA 1
ATOM 904 C C . GLU A 1 113 ? 25.340 24.196 -10.997 1.00 45.75 113 GLU A C 1
ATOM 906 O O . GLU A 1 113 ? 26.167 24.220 -11.905 1.00 45.75 113 GLU A O 1
ATOM 911 N N . THR A 1 114 ? 25.457 24.967 -9.920 1.00 45.06 114 THR A N 1
ATOM 912 C CA . THR A 1 114 ? 26.698 25.665 -9.571 1.00 45.06 114 THR A CA 1
ATOM 913 C C . THR A 1 114 ? 27.139 25.193 -8.192 1.00 45.06 114 THR A C 1
ATOM 915 O O . THR A 1 114 ? 26.414 25.306 -7.206 1.00 45.06 114 THR A O 1
ATOM 918 N N . TRP A 1 115 ? 28.340 24.606 -8.135 1.00 38.84 115 TRP A N 1
ATOM 919 C CA . TRP A 1 115 ? 29.017 24.186 -6.899 1.00 38.84 115 TRP A CA 1
ATOM 920 C C . TRP A 1 115 ? 28.248 23.181 -6.025 1.00 38.84 115 TRP A C 1
ATOM 922 O O . TRP A 1 115 ? 28.254 23.266 -4.800 1.00 38.84 115 TRP A O 1
ATOM 932 N N . GLY A 1 116 ? 27.585 22.202 -6.650 1.00 53.28 116 GLY A N 1
ATOM 933 C CA . GLY A 1 116 ? 26.991 21.063 -5.940 1.00 53.28 116 GLY A CA 1
ATOM 934 C C . GLY A 1 116 ? 25.765 21.385 -5.076 1.00 53.28 116 GLY A C 1
ATOM 935 O O . GLY A 1 116 ? 25.266 20.491 -4.393 1.00 53.28 116 GLY A O 1
ATOM 936 N N . ARG A 1 117 ? 25.239 22.619 -5.112 1.00 49.34 117 ARG A N 1
ATOM 937 C CA . ARG A 1 117 ? 23.938 22.961 -4.520 1.00 49.34 117 ARG A CA 1
ATOM 938 C C . ARG A 1 117 ? 22.860 23.053 -5.587 1.00 49.34 117 ARG A C 1
ATOM 940 O O . ARG A 1 117 ? 23.044 23.654 -6.639 1.00 49.34 117 ARG A O 1
ATOM 947 N N . ARG A 1 118 ? 21.712 22.460 -5.270 1.00 50.06 118 ARG A N 1
ATOM 948 C CA . ARG A 1 118 ? 20.480 22.523 -6.055 1.00 50.06 118 ARG A CA 1
ATOM 949 C C . ARG A 1 118 ? 19.611 23.641 -5.489 1.00 50.06 118 ARG A C 1
ATOM 951 O O . ARG A 1 118 ? 19.125 23.495 -4.373 1.00 50.06 118 ARG A O 1
ATOM 958 N N . VAL A 1 119 ? 19.420 24.720 -6.244 1.00 48.34 119 VAL A N 1
ATOM 959 C CA . VAL A 1 119 ? 18.555 25.849 -5.858 1.00 48.34 119 VAL A CA 1
ATOM 960 C C . VAL A 1 119 ? 17.482 26.043 -6.942 1.00 48.34 119 VAL A C 1
ATOM 962 O O . VAL A 1 119 ? 17.807 25.930 -8.131 1.00 48.34 119 VAL A O 1
ATOM 965 N N . PRO A 1 120 ? 16.198 26.249 -6.591 1.00 49.66 120 PRO A N 1
ATOM 966 C CA . PRO A 1 120 ? 15.166 26.600 -7.562 1.00 49.66 120 PRO A CA 1
ATOM 967 C C . PRO A 1 120 ? 15.368 28.033 -8.085 1.00 49.66 120 PRO A C 1
ATOM 969 O O . PRO A 1 120 ? 15.756 28.920 -7.338 1.00 49.66 120 PRO A O 1
ATOM 972 N N . LEU A 1 121 ? 15.061 28.271 -9.367 1.00 46.03 121 LEU A N 1
ATOM 973 C CA . LEU A 1 121 ? 15.296 29.550 -10.067 1.00 46.03 121 LEU A CA 1
ATOM 974 C C . LEU A 1 121 ? 14.563 30.759 -9.445 1.00 46.03 121 LEU A C 1
ATOM 976 O O . LEU A 1 121 ? 14.914 31.899 -9.725 1.00 46.03 121 LEU A O 1
ATOM 980 N N . ASN A 1 122 ? 13.570 30.511 -8.590 1.00 51.62 122 ASN A N 1
ATOM 981 C CA . ASN A 1 122 ? 12.775 31.554 -7.940 1.00 51.62 122 ASN A CA 1
ATOM 982 C C . ASN A 1 122 ? 13.345 31.993 -6.584 1.00 51.62 122 ASN A C 1
ATOM 984 O O . ASN A 1 122 ? 12.807 32.916 -5.981 1.00 51.62 122 ASN A O 1
ATOM 988 N N . ASP A 1 123 ? 14.405 31.343 -6.104 1.00 44.41 123 ASP A N 1
ATOM 989 C CA . ASP A 1 123 ? 15.062 31.689 -4.847 1.00 44.41 123 ASP A CA 1
ATOM 990 C C . ASP A 1 123 ? 16.171 32.705 -5.145 1.00 44.41 123 ASP A C 1
ATOM 992 O O . ASP A 1 123 ? 17.366 32.402 -5.190 1.00 44.41 123 ASP A O 1
ATOM 996 N N . VAL A 1 124 ? 15.756 33.939 -5.445 1.00 46.56 124 VAL A N 1
ATOM 997 C CA . VAL A 1 124 ? 16.643 35.089 -5.277 1.00 46.56 124 VAL A CA 1
ATOM 998 C C . VAL A 1 124 ? 16.894 35.146 -3.783 1.00 46.56 124 VAL A C 1
ATOM 1000 O O . VAL A 1 124 ? 15.967 35.467 -3.045 1.00 46.56 124 VAL A O 1
ATOM 1003 N N . GLY A 1 125 ? 18.103 34.756 -3.363 1.00 44.81 125 GLY A N 1
ATOM 1004 C CA . GLY A 1 125 ? 18.523 34.725 -1.966 1.00 44.81 125 GLY A CA 1
ATOM 1005 C C . GLY A 1 125 ? 18.090 35.996 -1.255 1.00 44.81 125 GLY A C 1
ATOM 1006 O O . GLY A 1 125 ? 18.721 37.043 -1.383 1.00 44.81 125 GLY A O 1
ATOM 1007 N N . THR A 1 126 ? 16.963 35.890 -0.566 1.00 43.91 126 THR A N 1
ATOM 1008 C CA . THR A 1 126 ? 16.508 36.870 0.392 1.00 43.91 126 THR A CA 1
ATOM 1009 C C . THR A 1 126 ? 16.939 36.250 1.715 1.00 43.91 126 THR A C 1
ATOM 1011 O O . THR A 1 126 ? 16.665 35.085 2.018 1.00 43.91 126 THR A O 1
ATOM 1014 N N . ASP A 1 127 ? 17.814 36.963 2.413 1.00 48.97 127 ASP A N 1
ATOM 1015 C CA . ASP A 1 127 ? 18.440 36.528 3.657 1.00 48.97 127 ASP A CA 1
ATOM 1016 C C . ASP A 1 127 ? 17.446 36.650 4.838 1.00 48.97 127 ASP A C 1
ATOM 1018 O O . ASP A 1 127 ? 17.740 37.305 5.836 1.00 48.97 127 ASP A O 1
ATOM 1022 N N . ASP A 1 128 ? 16.240 36.076 4.752 1.00 48.50 128 ASP A N 1
ATOM 1023 C CA . ASP A 1 128 ? 15.188 36.251 5.774 1.00 48.50 128 ASP A CA 1
ATOM 1024 C C . ASP A 1 128 ? 15.236 35.199 6.894 1.00 48.50 128 ASP A C 1
ATOM 1026 O O . ASP A 1 128 ? 14.487 35.294 7.863 1.00 48.50 128 ASP A O 1
ATOM 1030 N N . GLY A 1 129 ? 16.099 34.186 6.807 1.00 43.12 129 GLY A N 1
ATOM 1031 C CA . GLY A 1 129 ? 16.400 33.303 7.941 1.00 43.12 129 GLY A CA 1
ATOM 1032 C C . GLY A 1 129 ? 15.254 32.432 8.489 1.00 43.12 129 GLY A C 1
ATOM 1033 O O . GLY A 1 129 ? 15.404 31.898 9.588 1.00 43.12 129 GLY A O 1
ATOM 1034 N N . TYR A 1 130 ? 14.149 32.222 7.763 1.00 32.56 130 TYR A N 1
ATOM 1035 C CA . TYR A 1 130 ? 13.062 31.331 8.197 1.00 32.56 130 TYR A CA 1
ATOM 1036 C C . TYR A 1 130 ? 12.749 30.225 7.180 1.00 32.56 130 TYR A C 1
ATOM 1038 O O . TYR A 1 130 ? 12.448 30.483 6.020 1.00 32.56 130 TYR A O 1
ATOM 1046 N N . THR A 1 131 ? 12.791 28.974 7.644 1.00 37.75 131 THR A N 1
ATOM 1047 C CA . THR A 1 131 ? 12.384 27.767 6.906 1.00 37.75 131 THR A CA 1
ATOM 1048 C C . THR A 1 131 ? 10.889 27.484 7.096 1.00 37.75 131 THR A C 1
ATOM 1050 O O . THR A 1 131 ? 10.461 27.283 8.237 1.00 37.75 131 THR A O 1
ATOM 1053 N N . HIS A 1 132 ? 10.131 27.394 5.999 1.00 35.16 132 HIS A N 1
ATOM 1054 C CA . HIS A 1 132 ? 8.860 26.662 5.915 1.00 35.16 132 HIS A CA 1
ATOM 1055 C C . HIS A 1 132 ? 9.047 25.381 5.103 1.00 35.16 132 HIS A C 1
ATOM 1057 O O . HIS A 1 132 ? 9.806 25.425 4.109 1.00 35.16 132 HIS A O 1
#

Organism: Klebsormidium nitens (NCBI:txid105231)